Protein AF-A0A2A2QLZ6-F1 (afdb_monomer_lite)

Foldseek 3Di:
DDKDKDAQDKFQDDPDQLDGHDPPHIDGARMKMKDADPPDDDPSVCSNVVRIDIDGDHVPPDCPDPCVVPPDVPPDPDDDPPPPPPPPVVVVVVVD

Sequence (96 aa):
MHADFAYNRRFEITADRHAGGSWTRRSHPDYTLTFWPEDCSSEAEVEWQELLVHVHFDARYRVEDLEGLFGLEGADDADEEVEGNYRRQNLLKMHA

Radius of gyration: 17.56 Å; chains: 1; bounding box: 42×31×46 Å

Secondary structure (DSSP, 8-state):
-EEEEEES--B-B---TTSSSBSSS-B--SEEEEEE-TT-S-HHHHHHTT--EEEEE-TTS--S-SHHHH--TT-------------TTTGGGGG-

Structure (mmCIF, N/CA/C/O backbone):
data_AF-A0A2A2QLZ6-F1
#
_entry.id   AF-A0A2A2QLZ6-F1
#
loop_
_atom_site.group_PDB
_atom_site.id
_atom_site.type_symbol
_atom_site.label_atom_id
_atom_site.label_alt_id
_atom_site.label_comp_id
_atom_site.label_asym_id
_atom_site.label_entity_id
_atom_site.label_seq_id
_atom_site.pdbx_PDB_ins_code
_atom_site.Cartn_x
_atom_site.Cartn_y
_atom_site.Cartn_z
_atom_site.occupancy
_atom_site.B_iso_or_equiv
_atom_site.auth_seq_id
_atom_site.auth_comp_id
_atom_site.auth_asym_id
_atom_site.auth_atom_id
_atom_site.pdbx_PDB_model_num
ATOM 1 N N . MET A 1 1 ? -12.516 -2.569 -10.065 1.00 86.75 1 MET A N 1
ATOM 2 C CA . MET A 1 1 ? -11.469 -2.597 -9.032 1.00 86.75 1 MET A CA 1
ATOM 3 C C . MET A 1 1 ? -10.799 -1.235 -8.986 1.00 86.75 1 MET A C 1
ATOM 5 O O . MET A 1 1 ? -10.500 -0.698 -10.046 1.00 86.75 1 MET A O 1
ATOM 9 N N . HIS A 1 2 ? -10.576 -0.681 -7.794 1.00 92.81 2 HIS A N 1
ATOM 10 C CA . HIS A 1 2 ? -9.864 0.589 -7.636 1.00 92.81 2 HIS A CA 1
ATOM 11 C C . HIS A 1 2 ? -8.357 0.352 -7.526 1.00 92.81 2 HIS A C 1
ATOM 13 O O . HIS A 1 2 ? -7.923 -0.671 -6.987 1.00 92.81 2 HIS A O 1
ATOM 19 N N . ALA A 1 3 ? -7.574 1.295 -8.048 1.00 93.19 3 ALA A N 1
ATOM 20 C CA . ALA A 1 3 ? -6.122 1.272 -7.979 1.00 93.19 3 ALA A CA 1
ATOM 21 C C . ALA A 1 3 ? -5.574 2.683 -7.740 1.00 93.19 3 ALA A C 1
ATOM 23 O O . ALA A 1 3 ? -6.001 3.631 -8.399 1.00 93.19 3 ALA A O 1
ATOM 24 N N . ASP A 1 4 ? -4.603 2.798 -6.839 1.00 94.06 4 ASP A N 1
ATOM 25 C CA . ASP A 1 4 ? -3.842 4.022 -6.587 1.00 94.06 4 ASP A CA 1
ATOM 26 C C . ASP A 1 4 ? -2.342 3.764 -6.727 1.00 94.06 4 ASP A C 1
ATOM 28 O O . ASP A 1 4 ? -1.850 2.673 -6.427 1.00 94.06 4 ASP A O 1
ATOM 32 N N . PHE A 1 5 ? -1.616 4.778 -7.187 1.00 94.12 5 PHE A N 1
ATOM 33 C CA . PHE A 1 5 ? -0.170 4.733 -7.335 1.00 94.12 5 PHE A CA 1
ATOM 34 C C . PHE A 1 5 ? 0.475 5.862 -6.541 1.00 94.12 5 PHE A C 1
ATOM 36 O O . PHE A 1 5 ? 0.195 7.040 -6.763 1.00 94.12 5 PHE A O 1
ATOM 43 N N . ALA A 1 6 ? 1.431 5.496 -5.691 1.00 92.94 6 ALA A N 1
ATOM 44 C CA . ALA A 1 6 ? 2.195 6.439 -4.899 1.00 92.94 6 ALA A CA 1
ATOM 45 C C . ALA A 1 6 ? 3.701 6.252 -5.097 1.00 92.94 6 ALA A C 1
ATOM 47 O O . ALA A 1 6 ? 4.230 5.140 -5.029 1.00 92.94 6 ALA A O 1
ATOM 48 N N . TYR A 1 7 ? 4.402 7.371 -5.273 1.00 92.62 7 TYR A N 1
ATOM 49 C CA . TYR A 1 7 ? 5.860 7.428 -5.270 1.00 92.62 7 TYR A CA 1
ATOM 50 C C . TYR A 1 7 ? 6.364 7.789 -3.874 1.00 92.62 7 TYR A C 1
ATOM 52 O O . TYR A 1 7 ? 5.882 8.755 -3.279 1.00 92.62 7 TYR A O 1
ATOM 60 N N . ASN A 1 8 ? 7.354 7.055 -3.360 1.00 90.56 8 ASN A N 1
ATOM 61 C CA . ASN A 1 8 ? 8.020 7.360 -2.092 1.00 90.56 8 ASN A CA 1
ATOM 62 C C . ASN A 1 8 ? 7.064 7.516 -0.887 1.00 90.56 8 ASN A C 1
ATOM 64 O O . ASN A 1 8 ? 7.347 8.269 0.052 1.00 90.56 8 ASN A O 1
ATOM 68 N N . ARG A 1 9 ? 5.923 6.804 -0.894 1.00 92.19 9 ARG A N 1
ATOM 69 C CA . ARG A 1 9 ? 4.978 6.778 0.235 1.00 92.19 9 ARG A CA 1
ATOM 70 C C . ARG A 1 9 ? 5.674 6.172 1.450 1.00 92.19 9 ARG A C 1
ATOM 72 O O . ARG A 1 9 ? 6.262 5.096 1.376 1.00 92.19 9 ARG A O 1
ATOM 79 N N . ARG A 1 10 ? 5.597 6.869 2.582 1.00 92.06 10 ARG A N 1
ATOM 80 C CA . ARG A 1 10 ? 6.148 6.396 3.854 1.00 92.06 10 ARG A CA 1
ATOM 81 C C . ARG A 1 10 ? 5.097 5.623 4.624 1.00 92.06 10 ARG A C 1
ATOM 83 O O . ARG A 1 10 ? 3.979 6.100 4.787 1.00 92.06 10 ARG A O 1
ATOM 90 N N . PHE A 1 11 ? 5.502 4.473 5.139 1.00 92.56 11 PHE A N 1
ATOM 91 C CA . PHE A 1 11 ? 4.713 3.665 6.054 1.00 92.56 11 PHE A CA 1
ATOM 92 C C . PHE A 1 11 ? 5.359 3.758 7.430 1.00 92.56 11 PHE A C 1
ATOM 94 O O . PHE A 1 11 ? 6.473 3.270 7.648 1.00 92.56 11 PHE A O 1
ATOM 101 N N . GLU A 1 12 ? 4.680 4.453 8.338 1.00 94.19 12 GLU A N 1
ATOM 102 C CA . GLU A 1 12 ? 5.122 4.621 9.718 1.00 94.19 12 GLU A CA 1
ATOM 103 C C . GLU A 1 12 ? 4.916 3.337 10.524 1.00 94.19 12 GLU A C 1
ATOM 105 O O . GLU A 1 12 ? 4.119 2.477 10.154 1.00 94.19 12 GLU A O 1
ATOM 110 N N . ILE A 1 13 ? 5.650 3.200 11.632 1.00 93.94 13 ILE A N 1
ATOM 111 C CA . ILE A 1 13 ? 5.438 2.071 12.542 1.00 93.94 13 ILE A CA 1
ATOM 112 C C . ILE A 1 13 ? 4.165 2.331 13.333 1.00 93.94 13 ILE A C 1
ATOM 114 O O . ILE A 1 13 ? 4.060 3.359 14.004 1.00 93.94 13 ILE A O 1
ATOM 118 N N . THR A 1 14 ? 3.242 1.379 13.311 1.00 90.75 14 THR A N 1
ATOM 119 C CA . THR A 1 14 ? 2.034 1.418 14.130 1.00 90.75 14 THR A CA 1
ATOM 120 C C . THR A 1 14 ? 1.717 0.033 14.680 1.00 90.75 14 THR A C 1
ATOM 122 O O . THR A 1 14 ? 1.933 -0.981 14.022 1.00 90.75 14 THR A O 1
ATOM 125 N N . ALA A 1 15 ? 1.226 -0.005 15.917 1.00 89.94 15 ALA A N 1
ATOM 126 C CA . ALA A 1 15 ? 0.636 -1.205 16.509 1.00 89.94 15 ALA A CA 1
ATOM 127 C C . ALA A 1 15 ? -0.896 -1.217 16.368 1.00 89.94 15 ALA A C 1
ATOM 129 O O . ALA A 1 15 ? -1.528 -2.220 16.693 1.00 89.94 15 ALA A O 1
ATOM 130 N N . ASP A 1 16 ? -1.489 -0.108 15.914 1.00 89.56 16 ASP A N 1
ATOM 131 C CA . ASP A 1 16 ? -2.911 -0.043 15.600 1.00 89.56 16 ASP A CA 1
ATOM 132 C C . ASP A 1 16 ? -3.166 -0.803 14.299 1.00 89.56 16 ASP A C 1
ATOM 134 O O . ASP A 1 16 ? -2.628 -0.459 13.250 1.00 89.56 16 ASP A O 1
ATOM 138 N N . ARG A 1 17 ? -3.971 -1.859 14.402 1.00 82.94 17 ARG A N 1
ATOM 139 C CA . ARG A 1 17 ? -4.320 -2.750 13.296 1.00 82.94 17 ARG A CA 1
ATOM 140 C C . ARG A 1 17 ? -5.197 -2.068 12.249 1.00 82.94 17 ARG A C 1
ATOM 142 O O . ARG A 1 17 ? -5.174 -2.482 11.102 1.00 82.94 17 ARG A O 1
ATOM 149 N N . HIS A 1 18 ? -5.943 -1.039 12.638 1.00 86.75 18 HIS A N 1
ATOM 150 C CA . HIS A 1 18 ? -6.832 -0.324 11.730 1.00 86.75 18 HIS A CA 1
ATOM 151 C C . HIS A 1 18 ? -6.205 0.942 11.137 1.00 86.75 18 HIS A C 1
ATOM 153 O O . HIS A 1 18 ? -6.871 1.691 10.421 1.00 86.75 18 HIS A O 1
ATOM 159 N N . ALA A 1 19 ? -4.942 1.211 11.468 1.00 84.94 19 ALA A N 1
ATOM 160 C CA . ALA A 1 19 ? -4.183 2.303 10.895 1.00 84.94 19 ALA A CA 1
ATOM 161 C C . ALA A 1 19 ? -3.211 1.756 9.848 1.00 84.94 19 ALA A C 1
ATOM 163 O O . ALA A 1 19 ? -2.423 0.855 10.138 1.00 84.94 19 ALA A O 1
ATOM 164 N N . GLY A 1 20 ? -3.207 2.368 8.665 1.00 85.44 20 GLY A N 1
ATOM 165 C CA . GLY A 1 20 ? -2.235 2.041 7.629 1.00 85.44 20 GLY A CA 1
ATOM 166 C C . GLY A 1 20 ? -0.802 2.316 8.090 1.00 85.44 20 GLY A C 1
ATOM 167 O O . GLY A 1 20 ? -0.503 3.350 8.696 1.00 85.44 20 GLY A O 1
ATOM 168 N N . GLY A 1 21 ? 0.109 1.389 7.799 1.00 88.50 21 GLY A N 1
ATOM 169 C CA . GLY A 1 21 ? 1.502 1.483 8.226 1.00 88.50 21 GLY A CA 1
ATOM 170 C C . GLY A 1 21 ? 2.230 0.146 8.178 1.00 88.50 21 GLY A C 1
ATOM 171 O O . GLY A 1 21 ? 1.814 -0.789 7.502 1.00 88.50 21 GLY A O 1
ATOM 172 N N . SER A 1 22 ? 3.350 0.059 8.889 1.00 88.31 22 SER A N 1
ATOM 173 C CA . SER A 1 22 ? 4.088 -1.186 9.088 1.00 88.31 22 SER A CA 1
ATOM 174 C C . SER A 1 22 ? 4.046 -1.602 10.552 1.00 88.31 22 SER A C 1
ATOM 176 O O . SER A 1 22 ? 4.211 -0.776 11.450 1.00 88.31 22 SER A O 1
ATOM 178 N N . TRP A 1 23 ? 3.901 -2.901 10.801 1.00 85.81 23 TRP A N 1
ATOM 179 C CA . TRP A 1 23 ? 3.913 -3.445 12.159 1.00 85.81 23 TRP A CA 1
ATOM 180 C C . TRP A 1 23 ? 5.306 -3.534 12.786 1.00 85.81 23 TRP A C 1
ATOM 182 O O . TRP A 1 23 ? 5.420 -3.525 14.010 1.00 85.81 23 TRP A O 1
ATOM 192 N N . THR A 1 24 ? 6.373 -3.634 11.987 1.00 84.06 24 THR A N 1
ATOM 193 C CA . THR A 1 24 ? 7.725 -3.918 12.503 1.00 84.06 24 THR A CA 1
ATOM 194 C C . THR A 1 24 ? 8.678 -2.739 12.362 1.00 84.06 24 THR A C 1
ATOM 196 O O . THR A 1 24 ? 9.412 -2.421 13.300 1.00 84.06 24 THR A O 1
ATOM 199 N N . ARG A 1 25 ? 8.702 -2.082 11.198 1.00 89.19 25 ARG A N 1
ATOM 200 C CA . ARG A 1 25 ? 9.698 -1.052 10.878 1.00 89.19 25 ARG A CA 1
ATOM 201 C C . ARG A 1 25 ? 9.180 -0.040 9.871 1.00 89.19 25 ARG A C 1
ATOM 203 O O . ARG A 1 25 ? 8.426 -0.375 8.967 1.00 89.19 25 ARG A O 1
ATOM 210 N N . ARG A 1 26 ? 9.660 1.201 9.973 1.00 91.25 26 ARG A N 1
ATOM 211 C CA . ARG A 1 26 ? 9.328 2.225 8.977 1.00 91.25 26 ARG A CA 1
ATOM 212 C C . ARG A 1 26 ? 9.800 1.751 7.611 1.00 91.25 26 ARG A C 1
ATOM 214 O O . ARG A 1 26 ? 10.951 1.334 7.473 1.00 91.25 26 ARG A O 1
ATOM 221 N N . SER A 1 27 ? 8.915 1.840 6.631 1.00 89.19 27 SER A N 1
ATOM 222 C CA . SER A 1 27 ? 9.190 1.419 5.262 1.00 89.19 27 SER A CA 1
ATOM 223 C C . SER A 1 27 ? 9.021 2.599 4.316 1.00 89.19 27 SER A C 1
ATOM 225 O O . SER A 1 27 ? 8.131 3.432 4.490 1.00 89.19 27 SER A O 1
ATOM 227 N N . HIS A 1 28 ? 9.916 2.687 3.334 1.00 90.38 28 HIS A N 1
ATOM 228 C CA . HIS A 1 28 ? 9.947 3.770 2.355 1.00 90.38 28 HIS A CA 1
ATOM 229 C C . HIS A 1 28 ? 10.177 3.203 0.946 1.00 90.38 28 HIS A C 1
ATOM 231 O O . HIS A 1 28 ? 11.266 3.373 0.399 1.00 90.38 28 HIS A O 1
ATOM 237 N N . PRO A 1 29 ? 9.196 2.477 0.382 1.00 89.25 29 PRO A N 1
ATOM 238 C CA . PRO A 1 29 ? 9.296 1.940 -0.971 1.00 89.25 29 PRO A CA 1
ATOM 239 C C . PRO A 1 29 ? 9.412 3.055 -2.011 1.00 89.25 29 PRO A C 1
ATOM 241 O O . PRO A 1 29 ? 8.789 4.106 -1.844 1.00 89.25 29 PRO A O 1
ATOM 244 N N . ASP A 1 30 ? 10.135 2.806 -3.105 1.00 89.00 30 ASP A N 1
ATOM 245 C CA . ASP A 1 30 ? 10.201 3.752 -4.225 1.00 89.00 30 ASP A CA 1
ATOM 246 C C . ASP A 1 30 ? 8.819 3.920 -4.867 1.00 89.00 30 ASP A C 1
ATOM 248 O O . ASP A 1 30 ? 8.369 5.040 -5.102 1.00 89.00 30 ASP A O 1
ATOM 252 N N . TYR A 1 31 ? 8.104 2.814 -5.083 1.00 91.25 31 TYR A N 1
ATOM 253 C CA . TYR A 1 31 ? 6.762 2.814 -5.655 1.00 91.25 31 TYR A CA 1
ATOM 254 C C . TYR A 1 31 ? 5.824 1.916 -4.860 1.00 91.25 31 TYR A C 1
ATOM 256 O O . TYR A 1 31 ? 6.209 0.847 -4.388 1.00 91.25 31 TYR A O 1
ATOM 264 N N . THR A 1 32 ? 4.570 2.336 -4.735 1.00 93.25 32 THR A N 1
ATOM 265 C CA . THR A 1 32 ? 3.494 1.532 -4.156 1.00 93.25 32 THR A CA 1
ATOM 266 C C . THR A 1 32 ? 2.277 1.577 -5.064 1.00 93.25 32 THR A C 1
ATOM 268 O O . THR A 1 32 ? 1.787 2.660 -5.373 1.00 93.25 32 THR A O 1
ATOM 271 N N . LEU A 1 33 ? 1.790 0.405 -5.462 1.00 94.06 33 LEU A N 1
ATOM 272 C CA . LEU A 1 33 ? 0.456 0.232 -6.025 1.00 94.06 33 LEU A CA 1
ATOM 273 C C . LEU A 1 33 ? -0.478 -0.255 -4.925 1.00 94.06 33 LEU A C 1
ATOM 275 O O . LEU A 1 33 ? -0.148 -1.203 -4.218 1.00 94.06 33 LEU A O 1
ATOM 279 N N . THR A 1 34 ? -1.631 0.380 -4.785 1.00 94.00 34 THR A N 1
ATOM 280 C CA . THR A 1 34 ? -2.641 0.024 -3.790 1.00 94.00 34 THR A CA 1
ATOM 281 C C . THR A 1 34 ? -3.919 -0.375 -4.497 1.00 94.00 34 THR A C 1
ATOM 283 O O . THR A 1 34 ? -4.358 0.332 -5.398 1.00 94.00 34 THR A O 1
ATOM 286 N N . PHE A 1 35 ? -4.524 -1.482 -4.081 1.00 94.44 35 PHE A N 1
ATOM 287 C CA . PHE A 1 35 ? -5.734 -2.019 -4.690 1.00 94.44 35 PHE A CA 1
ATOM 288 C C . PHE A 1 35 ? -6.831 -2.245 -3.661 1.00 94.44 35 PHE A C 1
ATOM 290 O O . PHE A 1 35 ? -6.545 -2.675 -2.542 1.00 94.44 35 PHE A O 1
ATOM 297 N N . TRP A 1 36 ? -8.081 -2.000 -4.062 1.00 94.88 36 TRP A N 1
ATOM 298 C CA . TRP A 1 36 ? -9.255 -2.314 -3.249 1.00 94.88 36 TRP A CA 1
ATOM 299 C C . TRP A 1 36 ? -10.530 -2.547 -4.082 1.00 94.88 36 TRP A C 1
ATO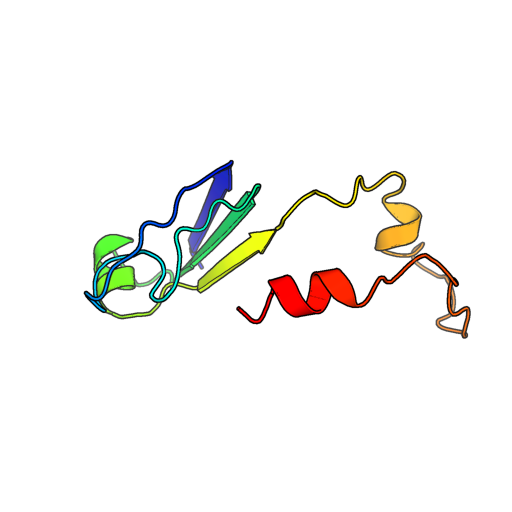M 301 O O . TRP A 1 36 ? -10.585 -2.177 -5.265 1.00 94.88 36 TRP A O 1
ATOM 311 N N . PRO A 1 37 ? -11.563 -3.193 -3.501 1.00 93.25 37 PRO A N 1
ATOM 312 C CA . PRO A 1 37 ? -12.826 -3.465 -4.186 1.00 93.25 37 PRO A CA 1
ATOM 313 C C . PRO A 1 37 ? -13.570 -2.190 -4.594 1.00 93.25 37 PRO A C 1
ATOM 315 O O . PRO A 1 37 ? -13.525 -1.180 -3.896 1.00 93.25 37 PRO A O 1
ATOM 318 N N . GLU A 1 38 ? -14.299 -2.259 -5.710 1.00 91.38 38 GLU A N 1
ATOM 319 C CA . GLU A 1 38 ? -15.079 -1.125 -6.233 1.00 91.38 38 GLU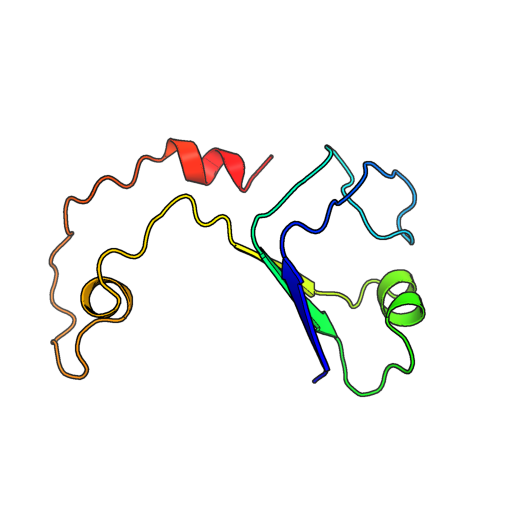 A CA 1
ATOM 320 C C . GLU A 1 38 ? -16.242 -0.709 -5.335 1.00 91.38 38 GLU A C 1
ATOM 322 O O . GLU A 1 38 ? -16.600 0.467 -5.304 1.00 91.38 38 GLU A O 1
ATOM 327 N N . ASP A 1 39 ? -16.789 -1.670 -4.593 1.00 89.12 39 ASP A N 1
ATOM 328 C CA . ASP A 1 39 ? -17.971 -1.505 -3.747 1.00 89.12 39 ASP A CA 1
ATOM 329 C C . ASP A 1 39 ? -17.700 -0.672 -2.483 1.00 89.12 39 ASP A C 1
ATOM 331 O O . ASP A 1 39 ? -18.626 -0.324 -1.749 1.00 89.12 39 ASP A O 1
ATOM 335 N N . CYS A 1 40 ? -16.436 -0.343 -2.212 1.00 86.62 40 CYS A N 1
ATOM 336 C CA . CYS A 1 40 ? -16.041 0.429 -1.045 1.00 86.62 40 CYS A CA 1
ATOM 337 C C . CYS A 1 40 ? -16.003 1.930 -1.352 1.00 86.62 40 CYS A C 1
ATOM 339 O O . CYS A 1 40 ? -15.455 2.369 -2.365 1.00 86.62 40 CYS A O 1
ATOM 341 N N . SER A 1 41 ? -16.550 2.734 -0.436 1.00 80.56 41 SER A N 1
ATOM 342 C CA . SER A 1 41 ? -16.777 4.165 -0.672 1.00 80.56 41 SER A CA 1
ATOM 343 C C . SER A 1 41 ? -15.546 5.035 -0.385 1.00 80.56 41 SER A C 1
ATOM 345 O O . SER A 1 41 ? -15.450 6.146 -0.905 1.00 80.56 41 SER A O 1
ATOM 347 N N . SER A 1 42 ? -14.612 4.567 0.455 1.00 86.88 42 SER A N 1
ATOM 348 C CA . SER A 1 42 ? -13.405 5.320 0.829 1.00 86.88 42 SER A CA 1
ATOM 349 C C . SER A 1 42 ? -12.221 4.422 1.205 1.00 86.88 42 SER A C 1
ATOM 351 O O . SER A 1 42 ? -12.418 3.375 1.811 1.00 86.88 42 SER A O 1
ATOM 353 N N . GLU A 1 43 ? -10.986 4.859 0.927 1.00 84.31 43 GLU A N 1
ATOM 354 C CA . GLU A 1 43 ? -9.753 4.140 1.317 1.00 84.31 43 GLU A CA 1
ATOM 3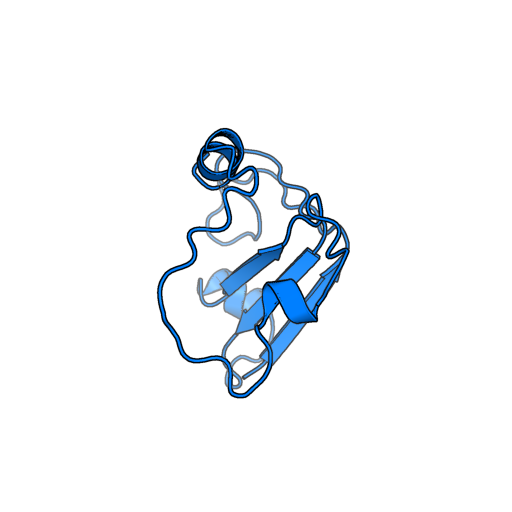55 C C . GLU A 1 43 ? -9.675 3.922 2.838 1.00 84.31 43 GLU A C 1
ATOM 357 O O . GLU A 1 43 ? -9.295 2.846 3.280 1.00 84.31 43 GLU A O 1
ATOM 362 N N . ALA A 1 44 ? -10.112 4.894 3.650 1.00 86.88 44 ALA A N 1
ATOM 363 C CA . ALA A 1 44 ? -10.104 4.781 5.113 1.00 86.88 44 ALA A CA 1
ATOM 364 C C . ALA A 1 44 ? -11.030 3.669 5.637 1.00 86.88 44 ALA A C 1
ATOM 366 O O . ALA A 1 44 ? -10.703 2.986 6.604 1.00 86.88 44 ALA A O 1
ATOM 367 N N . GLU A 1 45 ? -12.185 3.476 4.999 1.00 90.12 45 GLU A N 1
ATOM 368 C CA . GLU A 1 45 ? -13.093 2.374 5.318 1.00 90.12 45 GLU A CA 1
ATOM 369 C C . GLU A 1 45 ? -12.476 1.022 4.937 1.00 90.12 45 GLU A C 1
ATOM 371 O O . GLU A 1 45 ? -12.566 0.064 5.701 1.00 90.12 45 GLU A O 1
ATOM 376 N N . VAL A 1 46 ? -11.820 0.951 3.778 1.00 91.31 46 VAL A N 1
ATOM 377 C CA . VAL A 1 46 ? -11.150 -0.264 3.292 1.00 91.31 46 VAL A CA 1
ATOM 378 C C . VAL A 1 46 ? -9.959 -0.630 4.178 1.00 91.31 46 VAL A C 1
ATOM 380 O O . VAL A 1 46 ? -9.785 -1.806 4.491 1.00 91.31 46 VAL A O 1
ATOM 383 N N . GLU A 1 47 ? -9.173 0.357 4.616 1.00 89.81 47 GLU A N 1
ATOM 384 C CA . GLU A 1 47 ? -8.083 0.182 5.583 1.00 89.81 47 GLU A CA 1
ATOM 385 C C . GLU A 1 47 ? -8.622 -0.387 6.898 1.00 89.81 47 GLU A C 1
ATOM 387 O O . GLU A 1 47 ? -8.136 -1.405 7.381 1.00 89.81 47 GLU A O 1
ATOM 392 N N . TRP A 1 48 ? -9.701 0.198 7.431 1.00 89.00 48 TRP A N 1
ATOM 393 C CA . TRP A 1 48 ? -10.336 -0.294 8.655 1.00 89.00 48 TRP A CA 1
ATOM 394 C C . TRP A 1 48 ? -10.822 -1.747 8.528 1.00 89.00 48 TRP A C 1
ATOM 396 O O . TRP A 1 48 ? -10.749 -2.508 9.497 1.00 89.00 48 TRP A O 1
ATOM 406 N N . GLN A 1 49 ? -11.320 -2.124 7.346 1.00 91.62 49 GLN A N 1
ATOM 407 C CA . GLN A 1 49 ? -11.802 -3.470 7.016 1.00 91.62 49 GLN A CA 1
ATOM 408 C C . GLN A 1 49 ? -10.689 -4.450 6.605 1.00 91.62 49 GLN A C 1
ATOM 410 O O . GLN A 1 49 ? -10.988 -5.617 6.361 1.00 91.62 49 GLN A O 1
ATOM 415 N N . GLU A 1 50 ? -9.429 -4.008 6.538 1.00 89.69 50 GLU A N 1
ATOM 416 C CA . GLU A 1 50 ? -8.272 -4.812 6.114 1.00 89.69 50 GLU A CA 1
ATOM 417 C C . GLU A 1 50 ? -8.386 -5.365 4.682 1.00 89.69 50 GLU A C 1
ATOM 419 O O . GLU A 1 50 ? -7.952 -6.479 4.383 1.00 89.69 50 GLU A O 1
ATOM 424 N N . LEU A 1 51 ? -8.989 -4.584 3.783 1.00 92.75 51 LEU A N 1
ATOM 425 C CA . LEU A 1 51 ? -9.222 -4.969 2.386 1.00 92.75 51 LEU A CA 1
ATOM 426 C C . LEU A 1 51 ? -8.217 -4.346 1.399 1.00 92.75 51 LEU A C 1
ATOM 428 O O . LEU A 1 51 ? -8.304 -4.606 0.197 1.00 92.75 51 LEU A O 1
ATOM 432 N N . LEU A 1 52 ? -7.277 -3.524 1.880 1.00 92.94 52 LEU A N 1
ATOM 433 C CA . LEU A 1 52 ? -6.233 -2.926 1.048 1.00 92.94 52 LEU A CA 1
ATOM 434 C C . LEU A 1 52 ? -5.126 -3.933 0.752 1.00 92.94 52 LEU A C 1
ATOM 436 O O . LEU A 1 52 ? -4.609 -4.610 1.639 1.00 92.94 52 LEU A O 1
ATOM 440 N N . VAL A 1 53 ? -4.707 -3.970 -0.510 1.00 93.44 53 VAL A N 1
ATOM 441 C CA . VAL A 1 53 ? -3.513 -4.702 -0.937 1.00 93.44 53 VAL A CA 1
ATOM 442 C C . VAL A 1 53 ? -2.490 -3.705 -1.457 1.00 93.44 53 VAL A C 1
ATOM 444 O O . VAL A 1 53 ? -2.730 -3.048 -2.469 1.00 93.44 53 VAL A O 1
ATOM 447 N N . HIS A 1 54 ? -1.339 -3.617 -0.790 1.00 92.88 54 HIS A N 1
ATOM 448 C CA . HIS A 1 54 ? -0.199 -2.821 -1.242 1.00 92.88 54 HIS A CA 1
ATOM 449 C C . HIS A 1 54 ? 0.848 -3.705 -1.927 1.00 92.88 54 HIS A C 1
ATOM 451 O O . HIS A 1 54 ? 1.305 -4.701 -1.368 1.00 92.88 54 HIS A O 1
ATOM 457 N N . VAL A 1 55 ? 1.273 -3.309 -3.123 1.00 92.25 55 VAL A N 1
ATOM 458 C CA . VAL A 1 55 ? 2.390 -3.906 -3.856 1.00 92.25 55 VAL A CA 1
ATOM 459 C C . VAL A 1 55 ? 3.506 -2.875 -3.940 1.00 92.25 55 VAL A C 1
ATOM 461 O O . VAL A 1 55 ? 3.354 -1.821 -4.559 1.00 92.25 55 VAL A O 1
ATOM 464 N N . HIS A 1 56 ? 4.630 -3.176 -3.299 1.00 90.31 56 HIS A N 1
ATOM 465 C CA . HIS A 1 56 ? 5.788 -2.293 -3.239 1.00 90.31 56 HIS A CA 1
ATOM 466 C C . HIS A 1 56 ? 6.836 -2.697 -4.280 1.00 90.31 56 HIS A C 1
ATOM 468 O O . HIS A 1 56 ? 7.271 -3.848 -4.300 1.00 90.31 56 HIS A O 1
ATOM 474 N N . PHE A 1 57 ? 7.283 -1.743 -5.099 1.00 83.00 57 PHE A N 1
ATOM 475 C CA . PHE A 1 57 ? 8.402 -1.924 -6.025 1.00 83.00 57 PHE A CA 1
ATOM 476 C C . PHE A 1 57 ? 9.573 -1.041 -5.589 1.00 83.00 57 PHE A C 1
ATOM 478 O O . PHE A 1 57 ? 9.425 0.171 -5.438 1.00 83.00 57 PHE A O 1
ATOM 485 N N . ASP A 1 58 ? 10.736 -1.658 -5.395 1.00 80.38 58 ASP A N 1
ATOM 486 C CA . ASP A 1 58 ? 12.009 -0.999 -5.088 1.00 80.38 58 ASP A CA 1
ATOM 487 C C . ASP A 1 58 ? 12.857 -1.028 -6.365 1.00 80.38 58 ASP A C 1
ATOM 489 O O . ASP A 1 58 ? 13.241 -2.094 -6.856 1.00 80.38 58 ASP A O 1
ATOM 493 N N . ALA A 1 59 ? 13.091 0.136 -6.967 1.00 69.69 59 ALA A N 1
ATOM 494 C CA . ALA A 1 59 ? 13.662 0.254 -8.309 1.00 69.69 59 ALA A CA 1
ATOM 495 C C . ALA A 1 59 ? 15.190 0.209 -8.326 1.00 69.69 59 ALA A C 1
ATOM 497 O O . ALA A 1 59 ? 15.842 0.692 -9.255 1.00 69.69 59 ALA A O 1
ATOM 498 N N . ARG A 1 60 ? 15.789 -0.444 -7.328 1.00 67.31 60 ARG A N 1
ATOM 499 C CA . ARG A 1 60 ? 17.228 -0.714 -7.287 1.00 67.31 60 ARG A CA 1
ATOM 500 C C . ARG A 1 60 ? 17.722 -1.562 -8.468 1.00 67.31 60 ARG A C 1
ATOM 502 O O . ARG A 1 60 ? 18.929 -1.625 -8.699 1.00 67.31 60 ARG A O 1
ATOM 509 N N . TYR A 1 61 ? 16.818 -2.167 -9.233 1.00 54.50 61 TYR A N 1
ATOM 510 C CA . TYR A 1 61 ? 17.099 -2.731 -10.546 1.00 54.50 61 TYR A CA 1
ATOM 511 C C . TYR A 1 61 ? 16.706 -1.701 -11.604 1.00 54.50 61 TYR A C 1
ATOM 513 O O . TYR A 1 61 ? 15.534 -1.559 -11.947 1.00 54.50 61 TYR A O 1
ATOM 521 N N . ARG A 1 62 ? 17.692 -0.953 -12.113 1.00 53.38 62 ARG A N 1
ATOM 522 C CA . ARG A 1 62 ? 17.519 -0.242 -13.381 1.00 53.38 62 ARG A CA 1
ATOM 523 C C . ARG A 1 62 ? 17.135 -1.305 -14.403 1.00 53.38 62 ARG A C 1
ATOM 525 O O . ARG A 1 62 ? 17.935 -2.195 -14.673 1.00 53.38 62 ARG A O 1
ATOM 532 N N . VAL A 1 63 ? 15.917 -1.231 -14.924 1.00 56.91 63 VAL A N 1
ATOM 533 C CA . VAL A 1 63 ? 15.554 -1.961 -16.135 1.00 56.91 63 VAL A CA 1
ATOM 534 C C . VAL A 1 63 ? 16.379 -1.312 -17.240 1.00 56.91 63 VAL A C 1
ATOM 536 O O . VAL A 1 63 ? 16.013 -0.264 -17.762 1.00 56.91 63 VAL A O 1
ATOM 539 N N . GLU A 1 64 ? 17.581 -1.839 -17.473 1.00 60.31 64 GLU A N 1
ATOM 540 C CA . GLU A 1 64 ? 18.420 -1.401 -18.592 1.00 60.31 64 GLU A CA 1
ATOM 541 C C . GLU A 1 64 ? 17.801 -1.853 -19.917 1.00 60.31 64 GLU A C 1
ATOM 543 O O . GLU A 1 64 ? 18.002 -1.194 -20.933 1.00 60.31 64 GLU A O 1
ATOM 548 N N . ASP A 1 65 ? 16.987 -2.913 -19.873 1.00 57.19 65 ASP A N 1
ATOM 549 C CA . ASP A 1 65 ? 16.281 -3.457 -21.018 1.00 57.19 65 ASP A CA 1
ATOM 550 C C . ASP A 1 65 ? 14.932 -4.082 -20.608 1.00 57.19 65 ASP A C 1
ATOM 552 O O . ASP A 1 65 ? 14.864 -4.948 -19.733 1.00 57.19 65 ASP A O 1
ATOM 556 N N . LEU A 1 66 ? 13.848 -3.599 -21.221 1.00 61.75 66 LEU A N 1
ATOM 557 C CA . LEU A 1 66 ? 12.492 -4.127 -21.037 1.00 61.75 66 LEU A CA 1
ATOM 558 C C . LEU A 1 66 ? 12.316 -5.464 -21.771 1.00 61.75 66 LEU A C 1
ATOM 560 O O . LEU A 1 66 ? 11.538 -6.300 -21.311 1.00 61.75 66 LEU A O 1
ATOM 564 N N . GLU A 1 67 ? 13.049 -5.683 -22.868 1.00 64.19 67 GLU A N 1
ATOM 565 C CA . GLU A 1 67 ? 12.980 -6.912 -23.666 1.00 64.19 67 GLU A CA 1
ATOM 566 C C . GLU A 1 67 ? 13.578 -8.093 -22.890 1.00 64.19 67 GLU A C 1
ATOM 568 O O . GLU A 1 67 ? 12.968 -9.158 -22.823 1.00 64.19 67 GLU A O 1
ATOM 573 N N . GLY A 1 68 ? 14.697 -7.886 -22.188 1.00 62.00 68 GLY A N 1
ATOM 574 C CA . GLY A 1 68 ? 15.258 -8.876 -21.264 1.00 62.00 68 GLY A CA 1
ATOM 575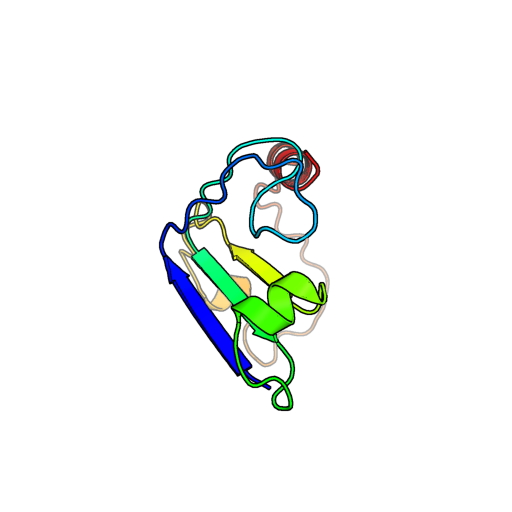 C C . GLY A 1 68 ? 14.397 -9.182 -20.026 1.00 62.00 68 GLY A C 1
ATOM 576 O O . GLY A 1 68 ? 14.601 -10.217 -19.396 1.00 62.00 68 GLY A O 1
ATOM 577 N N . LEU A 1 69 ? 13.445 -8.311 -19.660 1.00 62.19 69 LEU A N 1
ATOM 578 C CA . LEU A 1 69 ? 12.568 -8.517 -18.497 1.00 62.19 69 LEU A CA 1
ATOM 579 C C . LEU A 1 69 ? 11.289 -9.286 -18.845 1.00 62.19 69 LEU A C 1
ATOM 581 O O . LEU A 1 69 ? 10.852 -10.127 -18.062 1.00 62.19 69 LEU A O 1
ATOM 585 N N . PHE A 1 70 ? 10.675 -8.966 -19.984 1.00 68.88 70 PHE A N 1
ATOM 586 C CA . PHE A 1 70 ? 9.397 -9.550 -20.402 1.00 68.88 70 PHE A CA 1
ATOM 587 C C . PHE A 1 70 ? 9.543 -10.659 -21.449 1.00 68.88 70 PHE A C 1
ATOM 589 O O . PHE A 1 70 ? 8.562 -11.341 -21.737 1.00 68.88 70 PHE A O 1
ATOM 596 N N . GLY A 1 71 ? 10.752 -10.861 -21.979 1.00 57.25 71 GLY A N 1
ATOM 597 C CA . GLY A 1 71 ? 10.988 -11.734 -23.121 1.00 57.25 71 GLY A CA 1
ATOM 598 C C . GLY A 1 71 ? 10.442 -11.120 -24.413 1.00 57.25 71 GLY A C 1
ATOM 599 O O . GLY A 1 71 ? 9.508 -10.317 -24.414 1.00 57.25 71 GLY A O 1
ATOM 600 N N . LEU A 1 72 ? 11.034 -11.490 -25.547 1.00 58.66 72 LEU A N 1
ATOM 601 C CA . LEU A 1 72 ? 10.450 -11.189 -26.851 1.00 58.66 72 LEU A CA 1
ATOM 602 C C . LEU A 1 72 ? 9.257 -12.126 -27.078 1.00 58.66 72 LEU A C 1
ATOM 604 O O . LEU A 1 72 ? 9.388 -13.338 -26.895 1.00 58.66 72 LEU A O 1
ATOM 608 N N . GLU A 1 73 ? 8.110 -11.587 -27.501 1.00 51.03 73 GLU A N 1
ATOM 609 C CA . GLU A 1 73 ? 6.955 -12.406 -27.887 1.00 51.03 73 GLU A CA 1
ATOM 610 C C . GLU A 1 73 ? 7.372 -13.398 -28.990 1.00 51.03 73 GLU A C 1
ATOM 612 O O . GLU A 1 73 ? 7.631 -13.009 -30.130 1.00 51.03 73 GLU A O 1
ATOM 617 N N . GLY A 1 74 ? 7.459 -14.687 -28.639 1.00 56.00 74 GLY A N 1
ATOM 618 C CA . GLY A 1 74 ? 7.828 -15.774 -29.552 1.00 56.00 74 GLY A CA 1
ATOM 619 C C . GLY A 1 74 ? 9.176 -16.455 -29.289 1.00 56.00 74 GLY A C 1
ATOM 620 O O . GLY A 1 74 ? 9.551 -17.325 -30.076 1.00 56.00 74 GLY A O 1
ATOM 621 N N . ALA A 1 75 ? 9.900 -16.104 -28.221 1.00 54.44 75 ALA A N 1
ATOM 622 C CA . ALA A 1 75 ? 11.040 -16.895 -27.761 1.00 54.44 75 ALA A CA 1
ATOM 623 C C . ALA A 1 75 ? 10.542 -18.143 -27.007 1.00 54.44 75 ALA A C 1
ATOM 625 O O . ALA A 1 75 ? 9.815 -18.030 -26.026 1.00 54.44 75 ALA A O 1
ATOM 626 N N . ASP A 1 76 ? 10.889 -19.321 -27.523 1.00 48.12 76 ASP A N 1
ATOM 627 C CA . ASP A 1 76 ? 10.595 -20.632 -26.937 1.00 48.12 76 ASP A CA 1
ATOM 628 C C . ASP A 1 76 ? 11.203 -20.719 -25.524 1.00 48.12 76 ASP A C 1
ATOM 630 O O . ASP A 1 76 ? 12.371 -20.369 -25.342 1.00 48.12 76 ASP A O 1
ATOM 634 N N . ASP A 1 77 ? 10.407 -21.160 -24.544 1.00 52.25 77 ASP A N 1
ATOM 635 C CA . ASP A 1 77 ? 10.746 -21.297 -23.115 1.00 52.25 77 ASP A CA 1
ATOM 636 C C . ASP A 1 77 ? 11.761 -22.438 -22.883 1.00 52.25 77 ASP A C 1
ATOM 638 O O . ASP A 1 77 ? 11.498 -23.406 -22.167 1.00 52.25 77 ASP A O 1
ATOM 642 N N . ALA A 1 78 ? 12.926 -22.367 -23.522 1.00 46.38 78 ALA A N 1
ATOM 643 C CA . ALA A 1 78 ? 13.987 -23.351 -23.387 1.00 46.38 78 ALA A CA 1
ATOM 644 C C . ALA A 1 78 ? 15.218 -22.721 -22.725 1.00 46.38 78 ALA A C 1
ATOM 646 O O . ALA A 1 78 ? 16.104 -22.195 -23.390 1.00 46.38 78 ALA A O 1
ATOM 647 N N . ASP A 1 79 ? 15.245 -22.827 -21.395 1.00 48.03 79 ASP A N 1
ATOM 648 C CA . ASP A 1 79 ? 16.443 -23.090 -20.594 1.00 48.03 79 ASP A CA 1
ATOM 649 C C . ASP A 1 79 ? 17.717 -22.301 -20.948 1.00 48.03 79 ASP A C 1
ATOM 651 O O . ASP A 1 79 ? 18.755 -22.877 -21.274 1.00 48.03 79 ASP A O 1
ATOM 655 N N . GLU A 1 80 ? 17.702 -20.988 -20.740 1.00 43.34 80 GLU A N 1
ATOM 656 C CA . GLU A 1 80 ? 18.931 -20.289 -20.365 1.00 43.34 80 GLU A CA 1
ATOM 657 C C . GLU A 1 80 ? 18.724 -19.661 -18.987 1.00 43.34 80 GLU A C 1
ATOM 659 O O . GLU A 1 80 ? 18.135 -18.590 -18.838 1.00 43.34 80 GLU A O 1
ATOM 664 N N . GLU A 1 81 ? 19.215 -20.352 -17.947 1.00 46.16 81 GLU A N 1
ATOM 665 C CA . GLU A 1 81 ? 19.576 -19.702 -16.689 1.00 46.16 81 GLU A CA 1
ATOM 666 C C . GLU A 1 81 ? 20.580 -18.599 -17.035 1.00 46.16 81 GLU A C 1
ATOM 668 O O . GLU A 1 81 ? 21.791 -18.817 -17.095 1.00 46.16 81 GLU A O 1
ATOM 673 N N . VAL A 1 82 ? 20.068 -17.395 -17.295 1.00 46.28 82 VAL A N 1
ATOM 674 C CA . VAL A 1 82 ? 20.893 -16.203 -17.398 1.00 46.28 82 VAL A CA 1
ATOM 675 C C . VAL A 1 82 ? 21.529 -16.051 -16.028 1.00 46.28 82 VAL A C 1
ATOM 677 O O . VAL A 1 82 ? 20.866 -15.722 -15.041 1.00 46.28 82 VAL A O 1
ATOM 680 N N . GLU A 1 83 ? 22.824 -16.353 -15.971 1.00 46.72 83 GLU A N 1
ATOM 681 C CA . GLU A 1 83 ? 23.715 -16.251 -14.820 1.00 46.72 83 GLU A CA 1
ATOM 682 C C . GLU A 1 83 ? 23.897 -14.763 -14.447 1.00 46.72 83 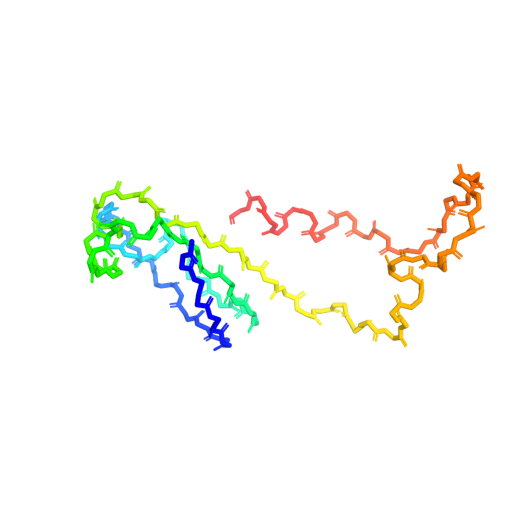GLU A C 1
ATOM 684 O O . GLU A 1 83 ? 24.964 -14.162 -14.519 1.00 46.72 83 GLU A O 1
ATOM 689 N N . GLY A 1 84 ? 22.788 -14.115 -14.105 1.00 44.94 84 GLY A N 1
ATOM 690 C CA . GLY A 1 84 ? 22.623 -12.681 -13.977 1.00 44.94 84 GLY A CA 1
ATOM 691 C C . GLY A 1 84 ? 22.314 -12.329 -12.538 1.00 44.94 84 GLY A C 1
ATOM 692 O O . GLY A 1 84 ? 21.195 -11.976 -12.197 1.00 44.94 84 GLY A O 1
ATOM 693 N N . ASN A 1 85 ? 23.325 -12.436 -11.675 1.00 44.81 85 ASN A N 1
ATOM 694 C CA . ASN A 1 85 ? 23.429 -11.668 -10.431 1.00 44.81 85 ASN A CA 1
ATOM 695 C C . ASN A 1 85 ? 22.167 -11.654 -9.532 1.00 44.81 85 ASN A C 1
ATOM 697 O O . ASN A 1 85 ? 21.886 -10.649 -8.875 1.00 44.81 85 ASN A O 1
ATOM 701 N N . TYR A 1 86 ? 21.443 -12.775 -9.430 1.00 50.09 86 TYR A N 1
ATOM 702 C CA . TYR A 1 86 ? 20.414 -12.999 -8.410 1.00 50.09 86 TYR A CA 1
ATOM 703 C C . TYR A 1 86 ? 21.086 -13.118 -7.036 1.00 50.09 86 TYR A C 1
ATOM 705 O O . TYR A 1 86 ? 21.210 -14.189 -6.435 1.00 50.09 86 TYR A O 1
ATOM 713 N N . ARG A 1 87 ? 21.587 -11.994 -6.510 1.00 46.00 87 ARG A N 1
ATOM 714 C CA . ARG A 1 87 ? 22.115 -11.922 -5.150 1.00 46.00 87 ARG A CA 1
ATOM 715 C C . ARG A 1 87 ? 20.947 -12.107 -4.195 1.00 46.00 87 ARG A C 1
ATOM 717 O O . ARG A 1 87 ? 20.260 -11.158 -3.820 1.00 46.00 87 ARG A O 1
ATOM 724 N N . ARG A 1 88 ? 20.811 -13.352 -3.743 1.00 50.81 88 ARG A N 1
ATOM 725 C CA . ARG A 1 88 ? 19.944 -13.878 -2.675 1.00 50.81 88 ARG A CA 1
ATOM 726 C C . ARG A 1 88 ? 19.814 -12.972 -1.435 1.00 50.81 88 ARG A C 1
ATOM 728 O O . ARG A 1 88 ? 18.868 -13.118 -0.677 1.00 50.81 88 ARG A O 1
ATOM 735 N N . GLN A 1 89 ? 20.712 -12.002 -1.237 1.00 47.19 89 GLN A N 1
ATOM 736 C CA . GLN A 1 89 ? 20.632 -10.990 -0.178 1.00 47.19 89 GLN A CA 1
ATOM 737 C C . GLN A 1 89 ? 19.411 -10.055 -0.274 1.00 47.19 89 GLN A C 1
ATOM 739 O O . GLN A 1 89 ? 18.948 -9.590 0.763 1.00 47.19 89 GLN A O 1
ATOM 744 N N . ASN A 1 90 ? 18.879 -9.764 -1.469 1.00 51.09 90 ASN A N 1
ATOM 745 C CA . ASN A 1 90 ? 17.697 -8.893 -1.593 1.00 51.09 90 ASN A CA 1
ATOM 746 C C . ASN A 1 90 ? 16.379 -9.632 -1.295 1.00 51.09 90 ASN A C 1
ATOM 748 O O . ASN A 1 90 ? 15.459 -9.007 -0.779 1.00 51.09 90 ASN A O 1
ATOM 752 N N . LEU A 1 91 ? 16.303 -10.953 -1.511 1.00 54.22 91 LEU A N 1
ATOM 753 C CA . LEU A 1 91 ? 15.133 -11.752 -1.111 1.00 54.22 91 LEU A CA 1
ATOM 754 C C . LEU A 1 91 ? 14.925 -11.723 0.411 1.00 54.22 91 LEU A C 1
ATOM 756 O O . LEU A 1 91 ? 13.797 -11.616 0.879 1.00 54.22 91 LEU A O 1
ATOM 760 N N . LEU A 1 92 ? 16.011 -11.699 1.193 1.00 51.31 92 LEU A N 1
ATOM 761 C CA . LEU A 1 92 ? 15.930 -11.528 2.649 1.00 51.31 92 LEU A CA 1
ATOM 762 C C . LEU A 1 92 ? 15.386 -10.155 3.080 1.00 51.31 92 LEU A C 1
ATOM 764 O O . LEU A 1 92 ? 14.865 -10.043 4.185 1.00 51.31 92 LEU A O 1
ATOM 768 N N . LYS A 1 93 ? 15.471 -9.112 2.242 1.00 54.38 93 LYS A N 1
ATOM 769 C CA . LYS A 1 93 ? 14.911 -7.789 2.573 1.00 54.38 93 LYS A CA 1
ATOM 770 C C . LYS A 1 93 ? 13.391 -7.727 2.439 1.00 54.38 93 LYS A C 1
ATOM 772 O O . LYS A 1 93 ? 12.793 -6.894 3.114 1.00 54.38 93 LYS A O 1
ATOM 777 N N . MET A 1 94 ? 12.803 -8.600 1.619 1.00 49.38 94 MET A N 1
ATOM 778 C CA . MET A 1 94 ? 11.353 -8.708 1.406 1.00 49.38 94 MET A CA 1
ATOM 779 C C . MET A 1 94 ? 10.640 -9.491 2.524 1.00 49.38 94 MET A C 1
ATOM 781 O O . MET A 1 94 ? 9.418 -9.475 2.590 1.00 49.38 94 MET A O 1
ATOM 785 N N . HIS A 1 95 ? 11.394 -10.164 3.405 1.00 41.81 95 HIS A N 1
ATOM 786 C CA . HIS A 1 95 ? 10.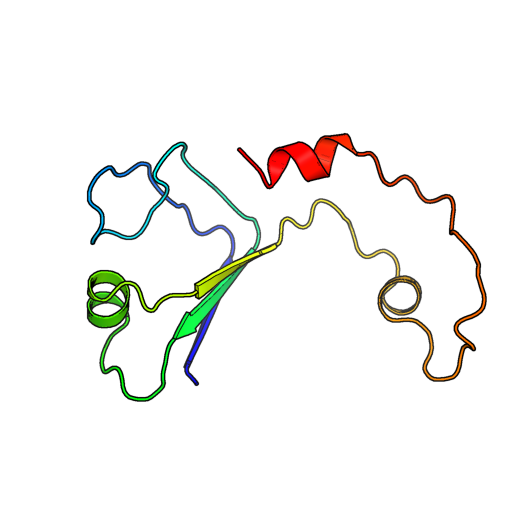878 -11.028 4.478 1.00 41.81 95 HIS A CA 1
ATOM 787 C C . HIS A 1 95 ? 11.081 -10.480 5.907 1.00 41.81 95 HIS A C 1
ATOM 789 O O . HIS A 1 95 ? 10.874 -11.221 6.866 1.00 41.81 95 HIS A O 1
ATOM 795 N N . ALA A 1 96 ? 11.494 -9.218 6.071 1.00 37.47 96 ALA A N 1
ATOM 796 C CA . ALA A 1 96 ? 11.770 -8.603 7.380 1.00 37.47 96 ALA A CA 1
ATOM 797 C C . ALA A 1 96 ? 10.901 -7.372 7.664 1.00 37.47 96 ALA A C 1
ATOM 799 O O . ALA A 1 96 ? 10.612 -6.620 6.707 1.00 37.47 96 ALA A O 1
#

pLDDT: mean 75.36, std 18.87, range [37.47, 94.88]